Protein AF-A0A7J8MY37-F1 (afdb_monomer)

Structure (mmCIF, N/CA/C/O backbone):
data_AF-A0A7J8MY37-F1
#
_entry.id   AF-A0A7J8MY37-F1
#
loop_
_atom_site.group_PDB
_atom_site.id
_atom_site.type_symbol
_atom_site.label_atom_id
_atom_site.label_alt_id
_atom_site.label_comp_id
_atom_site.label_asym_id
_atom_site.label_entity_id
_atom_site.label_seq_id
_atom_site.pdbx_PDB_ins_code
_atom_site.Cartn_x
_atom_site.Cartn_y
_atom_site.Cartn_z
_atom_site.occupancy
_atom_site.B_iso_or_equiv
_atom_site.auth_seq_id
_atom_site.auth_comp_id
_atom_site.auth_asym_id
_atom_site.auth_atom_id
_atom_site.pdbx_PDB_model_num
ATOM 1 N N . ASP A 1 1 ? -9.677 4.776 16.400 1.00 79.75 1 ASP A N 1
ATOM 2 C CA . ASP A 1 1 ? -10.584 5.119 17.521 1.00 79.75 1 ASP A CA 1
ATOM 3 C C . ASP A 1 1 ? -11.116 6.540 17.496 1.00 79.75 1 ASP A C 1
ATOM 5 O O . ASP A 1 1 ? -12.330 6.680 17.417 1.00 79.75 1 ASP A O 1
ATOM 9 N N . ALA A 1 2 ? -10.272 7.578 17.464 1.00 81.94 2 ALA A N 1
ATOM 10 C CA . ALA A 1 2 ? -10.733 8.975 17.421 1.00 81.94 2 ALA A CA 1
ATOM 11 C C . ALA A 1 2 ? -11.760 9.261 16.306 1.00 81.94 2 ALA A C 1
ATOM 13 O O . ALA A 1 2 ? -12.774 9.901 16.552 1.00 81.94 2 ALA A O 1
ATOM 14 N N . ILE A 1 3 ? -11.558 8.723 15.097 1.00 79.38 3 ILE A N 1
ATOM 15 C CA . ILE A 1 3 ? -12.493 8.875 13.962 1.00 79.38 3 ILE A CA 1
ATOM 16 C C . ILE A 1 3 ? -13.898 8.334 14.288 1.00 79.38 3 ILE A C 1
ATOM 18 O O . ILE A 1 3 ? -14.902 8.883 13.837 1.00 79.38 3 ILE A O 1
ATOM 22 N N . VAL A 1 4 ? -13.987 7.278 15.098 1.00 82.56 4 VAL A N 1
ATOM 23 C 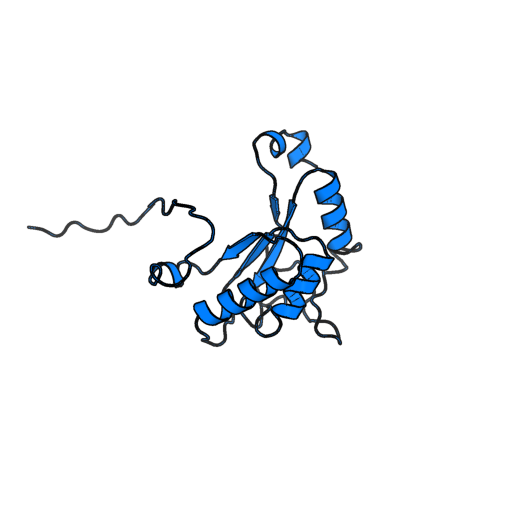CA . VAL A 1 4 ? -15.267 6.690 15.512 1.00 82.56 4 VAL A CA 1
ATOM 24 C C . VAL A 1 4 ? -15.868 7.481 16.670 1.00 82.56 4 VAL A C 1
ATOM 26 O O . VAL A 1 4 ? -17.036 7.866 16.605 1.00 82.56 4 VAL A O 1
ATOM 29 N N . SER A 1 5 ? -15.078 7.760 17.712 1.00 83.25 5 SER A N 1
ATOM 30 C CA . SER A 1 5 ? -15.567 8.413 18.933 1.00 83.25 5 SER A CA 1
ATOM 31 C C . SER A 1 5 ? -16.007 9.859 18.703 1.00 83.25 5 SER A C 1
ATOM 33 O O . SER A 1 5 ? -17.012 10.285 19.262 1.00 83.25 5 SER A O 1
ATOM 35 N N . THR A 1 6 ? -15.324 10.592 17.822 1.00 84.44 6 THR A N 1
ATOM 36 C CA . THR A 1 6 ? -15.687 11.970 17.432 1.00 84.44 6 THR A CA 1
ATOM 37 C C . THR A 1 6 ? -16.904 12.041 16.507 1.00 84.44 6 THR A C 1
ATOM 39 O O . THR A 1 6 ? -17.401 13.125 16.224 1.00 84.44 6 THR A O 1
ATOM 42 N N . GLY A 1 7 ? -17.397 10.902 16.009 1.00 82.06 7 GLY A N 1
ATOM 43 C CA . GLY A 1 7 ? -18.513 10.858 15.067 1.00 82.06 7 GLY A CA 1
ATOM 44 C C . GLY A 1 7 ? -18.139 11.162 13.613 1.00 82.06 7 GLY A C 1
ATOM 45 O O . GLY A 1 7 ? -19.013 11.074 12.755 1.00 82.06 7 GLY A O 1
ATOM 46 N N . LEU A 1 8 ? -16.866 11.423 13.293 1.00 79.00 8 LEU A N 1
ATOM 47 C CA . LEU A 1 8 ? -16.411 11.631 11.909 1.00 79.00 8 LEU A CA 1
ATOM 48 C C . LEU A 1 8 ? -16.745 10.434 11.005 1.00 79.00 8 LEU A C 1
ATOM 50 O O . LEU A 1 8 ? -17.174 10.618 9.867 1.00 79.00 8 LEU A O 1
ATOM 54 N N . ALA A 1 9 ? -16.656 9.207 11.527 1.00 79.81 9 ALA A N 1
ATOM 55 C CA . ALA A 1 9 ? -17.081 8.006 10.807 1.00 79.81 9 ALA A CA 1
ATOM 56 C C . ALA A 1 9 ? -18.546 8.091 10.330 1.00 79.81 9 ALA A C 1
ATOM 58 O O . ALA A 1 9 ? -18.862 7.691 9.208 1.00 79.81 9 ALA A O 1
ATOM 59 N N . ARG A 1 10 ? -19.437 8.672 11.151 1.00 79.69 10 ARG A N 1
ATOM 60 C CA . ARG A 1 10 ? -20.860 8.871 10.821 1.00 79.69 10 ARG A CA 1
ATOM 61 C C . ARG A 1 10 ? -21.070 9.968 9.777 1.00 79.69 10 ARG A C 1
ATOM 63 O O . ARG A 1 10 ? -22.031 9.897 9.022 1.00 79.69 10 ARG A O 1
ATOM 70 N N . LEU A 1 11 ? -20.153 10.932 9.697 1.00 83.12 11 LEU A N 1
ATOM 71 C CA . LEU A 1 11 ? -20.157 12.003 8.695 1.00 83.12 11 LEU A CA 1
ATOM 72 C C . LEU A 1 11 ? -19.566 11.575 7.339 1.00 83.12 11 LEU A C 1
ATOM 74 O O . LEU A 1 11 ? -19.544 12.370 6.406 1.00 83.12 11 LEU A O 1
ATOM 78 N N . GLY A 1 12 ? -19.105 10.324 7.205 1.00 81.12 12 GLY A N 1
ATOM 79 C CA . GLY A 1 12 ? -18.623 9.766 5.937 1.00 81.12 12 GLY A CA 1
ATOM 80 C C . GLY A 1 12 ? -17.108 9.579 5.839 1.00 81.12 12 GLY A C 1
ATOM 81 O O . GLY A 1 12 ? -16.632 9.082 4.816 1.00 81.12 12 GLY A O 1
ATOM 82 N N . TYR A 1 13 ? -16.345 9.886 6.894 1.00 81.62 13 TYR A N 1
ATOM 83 C CA . TYR A 1 13 ? -14.909 9.595 6.953 1.00 81.62 13 TYR A CA 1
ATOM 84 C C . TYR A 1 13 ? -14.681 8.097 7.169 1.00 81.62 13 TYR A C 1
ATOM 86 O O . TYR A 1 13 ? -14.673 7.607 8.296 1.00 81.62 13 TYR A O 1
ATOM 94 N N . LYS A 1 14 ? -14.526 7.361 6.066 1.00 85.19 14 LYS A N 1
ATOM 95 C CA . LYS A 1 14 ? -14.429 5.892 6.073 1.00 85.19 14 LYS A CA 1
ATOM 96 C C . LYS A 1 14 ? -13.015 5.357 5.878 1.00 85.19 14 LYS A C 1
ATOM 98 O O . LYS A 1 14 ? -12.785 4.210 6.225 1.00 85.19 14 LYS A O 1
ATOM 103 N N . TYR A 1 15 ? -12.092 6.142 5.327 1.00 81.75 15 TYR A N 1
ATOM 104 C CA . TYR A 1 15 ? -10.740 5.682 4.998 1.00 81.75 15 TYR A CA 1
ATOM 105 C C . TYR A 1 15 ? -9.721 6.182 6.021 1.00 81.75 15 TYR A C 1
ATOM 107 O O . TYR A 1 15 ? -9.651 7.375 6.309 1.00 81.75 15 TYR A O 1
ATOM 115 N N . VAL A 1 16 ? -8.921 5.260 6.543 1.00 85.44 16 VAL A N 1
ATOM 116 C CA . VAL A 1 16 ? -7.737 5.515 7.359 1.00 85.44 16 VAL A CA 1
ATOM 117 C C . VAL A 1 16 ? -6.543 5.142 6.502 1.00 85.44 16 VAL A C 1
ATOM 119 O O . VAL A 1 16 ? -6.270 3.964 6.297 1.00 85.44 16 VAL A O 1
ATOM 122 N N . ASN A 1 17 ? -5.857 6.139 5.957 1.00 81.44 17 ASN A N 1
ATOM 123 C CA . ASN A 1 17 ? -4.753 5.904 5.036 1.00 81.44 17 ASN A CA 1
ATOM 124 C C . ASN A 1 17 ? -3.423 5.991 5.786 1.00 81.44 17 ASN A C 1
ATOM 126 O O . ASN A 1 17 ? -3.118 7.024 6.380 1.00 81.44 17 ASN A O 1
ATOM 130 N N . LEU A 1 18 ?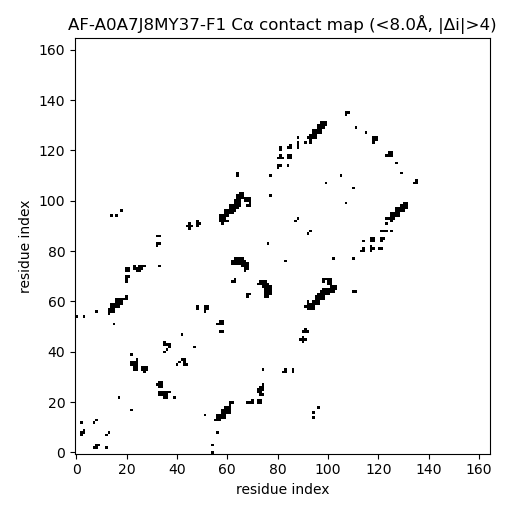 -2.608 4.940 5.696 1.00 75.69 18 LEU A N 1
ATOM 131 C CA . LEU A 1 18 ? -1.170 4.990 5.963 1.00 75.69 18 LEU A CA 1
ATOM 132 C C . LEU A 1 18 ? -0.517 5.713 4.777 1.00 75.69 18 LEU A C 1
ATOM 134 O O . LEU A 1 18 ? 0.036 5.093 3.871 1.00 75.69 18 LEU A O 1
ATOM 138 N N . ALA A 1 19 ? -0.751 7.023 4.704 1.00 57.75 19 ALA A N 1
ATOM 139 C CA . ALA A 1 19 ? -0.594 7.809 3.480 1.00 57.75 19 ALA A CA 1
ATOM 140 C C . ALA A 1 19 ? 0.802 8.417 3.289 1.00 57.75 19 ALA A C 1
ATOM 142 O O . ALA A 1 19 ? 1.021 9.103 2.282 1.00 57.75 19 ALA A O 1
ATOM 143 N N . ASP A 1 20 ? 1.712 8.151 4.222 1.00 61.75 20 ASP A N 1
ATOM 144 C CA . ASP A 1 20 ? 3.065 8.669 4.196 1.00 61.75 20 ASP A CA 1
ATOM 145 C C . ASP A 1 20 ? 4.084 7.550 4.027 1.00 61.75 20 ASP A C 1
ATOM 147 O O . ASP A 1 20 ? 3.950 6.426 4.524 1.00 61.75 20 ASP A O 1
ATOM 151 N N . ASP A 1 21 ? 5.099 7.901 3.254 1.00 61.31 21 ASP A N 1
ATOM 152 C CA . ASP A 1 21 ? 6.314 7.141 3.059 1.00 61.31 21 ASP A CA 1
ATOM 153 C C . ASP A 1 21 ? 6.891 6.696 4.418 1.00 61.31 21 ASP A C 1
ATOM 155 O O . ASP A 1 21 ? 6.679 7.369 5.427 1.00 61.31 21 ASP A O 1
ATOM 159 N N . CYS A 1 22 ? 7.661 5.603 4.455 1.00 76.12 22 CYS A N 1
ATOM 160 C CA . CYS A 1 22 ? 8.283 5.016 5.662 1.00 76.12 22 CYS A CA 1
ATOM 161 C C . CYS A 1 22 ? 7.474 3.975 6.466 1.00 76.12 22 CYS A C 1
ATOM 163 O O . CYS A 1 22 ? 7.928 3.622 7.560 1.00 76.12 22 CYS A O 1
ATOM 165 N N . TRP A 1 23 ? 6.359 3.433 5.963 1.00 81.94 23 TRP A N 1
ATOM 166 C CA . TRP A 1 23 ? 5.663 2.313 6.630 1.00 81.94 23 TRP A CA 1
ATOM 167 C C . TRP A 1 23 ? 6.354 0.951 6.418 1.00 81.94 23 TRP A C 1
ATOM 169 O O . TRP A 1 23 ? 6.244 0.061 7.268 1.00 81.94 23 TRP A O 1
ATOM 179 N N . ALA A 1 24 ? 7.075 0.792 5.304 1.00 83.62 24 ALA A N 1
ATOM 180 C CA . ALA A 1 24 ? 7.769 -0.436 4.925 1.00 83.62 24 ALA A CA 1
ATOM 181 C C . ALA A 1 24 ? 9.260 -0.420 5.306 1.00 83.62 24 ALA A C 1
ATOM 183 O O . ALA A 1 24 ? 9.866 0.642 5.464 1.00 83.62 24 ALA A O 1
ATOM 184 N N . GLU A 1 25 ? 9.843 -1.607 5.466 1.00 87.94 25 GLU A N 1
ATOM 185 C CA . GLU A 1 25 ? 11.283 -1.813 5.610 1.00 87.94 25 GLU A CA 1
ATOM 186 C C . GLU A 1 25 ? 12.041 -1.274 4.391 1.00 87.94 25 GLU A C 1
ATOM 188 O O . GLU A 1 25 ? 11.491 -1.136 3.295 1.00 87.94 25 GLU A O 1
ATOM 193 N N . GLY A 1 26 ? 13.326 -0.973 4.588 1.00 86.31 26 GLY A N 1
ATOM 194 C CA . GLY A 1 26 ? 14.155 -0.352 3.552 1.00 86.31 26 GLY A CA 1
ATOM 195 C C . GLY A 1 26 ? 14.397 -1.218 2.322 1.00 86.31 26 GLY A C 1
ATOM 196 O O . GLY A 1 26 ? 14.692 -0.678 1.259 1.00 86.31 26 GLY A O 1
ATOM 197 N N . GLU A 1 27 ? 14.238 -2.531 2.468 1.00 88.06 27 GLU A N 1
ATOM 198 C CA . GLU A 1 27 ? 14.487 -3.528 1.436 1.00 88.06 27 GLU A CA 1
ATOM 199 C C . GLU A 1 27 ? 13.379 -4.589 1.440 1.00 88.06 27 GLU A C 1
ATOM 201 O O . GLU A 1 27 ? 12.723 -4.840 2.459 1.00 88.06 27 GLU A O 1
ATOM 206 N N . ARG A 1 28 ? 13.171 -5.211 0.275 1.00 89.81 28 ARG A N 1
ATOM 207 C CA . ARG A 1 28 ? 12.269 -6.360 0.122 1.00 89.81 28 ARG A CA 1
ATOM 208 C C . ARG A 1 28 ? 12.862 -7.593 0.806 1.00 89.81 28 ARG A C 1
ATOM 210 O O . ARG A 1 28 ? 14.060 -7.656 1.073 1.00 89.81 28 ARG A O 1
ATOM 217 N N . ASP A 1 29 ? 12.024 -8.580 1.101 1.00 88.25 29 ASP A N 1
ATOM 218 C CA . ASP A 1 29 ? 12.517 -9.876 1.571 1.00 88.25 29 ASP A CA 1
ATOM 219 C C . ASP A 1 29 ? 13.161 -10.705 0.444 1.00 88.25 29 ASP A C 1
ATOM 221 O O . ASP A 1 29 ? 13.137 -10.328 -0.728 1.00 88.25 29 ASP A O 1
ATOM 225 N N . ASN A 1 30 ? 13.715 -11.869 0.796 1.00 88.00 30 ASN A N 1
ATOM 226 C CA . ASN A 1 30 ? 14.352 -12.778 -0.164 1.00 88.00 30 ASN A CA 1
ATOM 227 C C . ASN A 1 30 ? 13.391 -13.312 -1.243 1.00 88.00 30 ASN A C 1
ATOM 229 O O . ASN A 1 30 ? 13.847 -13.802 -2.272 1.00 88.00 30 ASN A O 1
ATOM 233 N N . ALA A 1 31 ? 12.079 -13.240 -1.013 1.00 87.94 31 ALA A N 1
ATOM 234 C CA . ALA A 1 31 ? 11.045 -13.611 -1.972 1.00 87.94 31 ALA A CA 1
ATOM 235 C C . ALA A 1 31 ? 10.537 -12.401 -2.787 1.00 87.94 31 ALA A C 1
ATOM 237 O O . ALA A 1 31 ? 9.656 -12.548 -3.631 1.00 87.94 31 ALA A O 1
ATOM 238 N N . GLY A 1 32 ? 11.092 -11.205 -2.569 1.00 86.62 32 GLY A N 1
ATOM 239 C CA . GLY A 1 32 ? 10.700 -9.976 -3.252 1.00 86.62 32 GLY A CA 1
ATOM 240 C C . GLY A 1 32 ? 9.438 -9.314 -2.688 1.00 86.62 32 GLY A C 1
ATOM 241 O O . GLY A 1 32 ? 8.860 -8.454 -3.358 1.00 86.62 32 GLY A O 1
ATOM 242 N N . ASN A 1 33 ? 8.987 -9.675 -1.484 1.00 88.81 33 ASN A N 1
ATOM 243 C CA . ASN A 1 33 ? 7.832 -9.052 -0.838 1.00 88.81 33 ASN A CA 1
ATOM 244 C C . ASN A 1 33 ? 8.190 -7.730 -0.162 1.00 88.81 33 ASN A C 1
ATOM 246 O O . ASN A 1 33 ? 9.259 -7.574 0.436 1.00 88.81 33 ASN A O 1
ATOM 250 N N . LEU A 1 34 ? 7.226 -6.808 -0.172 1.00 89.69 34 LEU A N 1
ATOM 251 C CA . LEU A 1 34 ? 7.224 -5.666 0.733 1.00 89.69 34 LEU A CA 1
ATOM 252 C C . LEU A 1 34 ? 7.047 -6.146 2.174 1.00 89.69 34 LEU A C 1
ATOM 254 O O . LEU A 1 34 ? 6.173 -6.962 2.471 1.00 89.69 34 LEU A O 1
ATOM 258 N N . ARG A 1 35 ? 7.841 -5.590 3.087 1.00 88.50 35 ARG A N 1
ATOM 259 C CA . ARG A 1 35 ? 7.732 -5.862 4.520 1.00 88.50 35 ARG A CA 1
ATOM 260 C C . ARG A 1 35 ? 7.346 -4.599 5.255 1.00 88.50 35 ARG A C 1
ATOM 262 O O . ARG A 1 35 ? 7.956 -3.562 5.046 1.00 88.50 35 ARG A O 1
ATOM 269 N N . ALA A 1 36 ? 6.361 -4.690 6.135 1.00 88.81 36 ALA A N 1
ATOM 270 C CA . ALA A 1 36 ? 6.068 -3.614 7.071 1.00 88.81 36 ALA A CA 1
ATOM 271 C C . ALA A 1 36 ? 7.193 -3.496 8.102 1.00 88.81 36 ALA A C 1
ATOM 273 O O . ALA A 1 36 ? 7.750 -4.519 8.510 1.00 88.81 36 ALA A O 1
ATOM 274 N N . LYS A 1 37 ? 7.498 -2.275 8.552 1.00 87.94 37 LYS A N 1
ATOM 275 C CA . LYS A 1 37 ? 8.489 -2.072 9.613 1.00 87.94 37 LYS A CA 1
ATOM 276 C C . LYS A 1 37 ? 8.067 -2.783 10.884 1.00 87.94 37 LYS A C 1
ATOM 278 O O . LYS A 1 37 ? 7.066 -2.396 11.482 1.00 87.94 37 LYS A O 1
ATOM 283 N N . ALA A 1 38 ? 8.848 -3.757 11.340 1.00 86.56 38 ALA A N 1
ATOM 284 C CA . ALA A 1 38 ? 8.498 -4.525 12.539 1.00 86.56 38 ALA A CA 1
ATOM 285 C C . ALA A 1 38 ? 8.485 -3.656 13.812 1.00 86.56 38 ALA A C 1
ATOM 287 O O . ALA A 1 38 ? 7.724 -3.919 14.738 1.00 86.56 38 ALA A O 1
ATOM 288 N N . SER A 1 39 ? 9.288 -2.587 13.844 1.00 86.38 39 SER A N 1
ATOM 289 C CA . SER A 1 39 ? 9.333 -1.632 14.959 1.00 86.38 39 SER A CA 1
ATOM 290 C C . SER A 1 39 ? 8.085 -0.751 15.065 1.00 86.38 39 SER A C 1
ATOM 292 O O . SER A 1 39 ? 7.734 -0.320 16.159 1.00 86.38 39 SER A O 1
ATOM 294 N N . THR A 1 40 ? 7.410 -0.477 13.945 1.00 84.50 40 THR A N 1
ATOM 295 C CA . THR A 1 40 ? 6.196 0.357 13.895 1.00 84.50 40 THR A CA 1
ATOM 296 C C . THR A 1 40 ? 4.930 -0.495 13.862 1.00 84.50 40 THR A C 1
ATOM 298 O O . THR A 1 40 ? 3.937 -0.165 14.503 1.00 84.50 40 THR A O 1
ATOM 301 N N . PHE A 1 41 ? 4.977 -1.612 13.139 1.00 87.62 41 PHE A N 1
ATOM 302 C CA . PHE A 1 41 ? 3.881 -2.554 12.946 1.00 87.62 41 PHE A CA 1
ATOM 303 C C . PHE A 1 41 ? 4.312 -3.949 13.424 1.00 87.62 41 PHE A C 1
ATOM 305 O O . PHE A 1 41 ? 4.481 -4.852 12.601 1.00 87.62 41 PHE A O 1
ATOM 312 N N . PRO A 1 42 ? 4.476 -4.164 14.743 1.00 87.75 42 PRO A N 1
ATOM 313 C CA . PRO A 1 42 ? 4.931 -5.449 15.284 1.00 87.75 42 PRO A CA 1
ATOM 314 C C . PRO A 1 42 ? 3.965 -6.598 14.969 1.00 87.75 42 PRO A C 1
ATOM 316 O O . PRO A 1 42 ? 4.383 -7.740 14.817 1.00 87.75 42 PRO A O 1
ATOM 319 N N . SER A 1 43 ? 2.674 -6.291 14.816 1.00 90.31 43 SER A N 1
ATOM 320 C CA . SER A 1 43 ? 1.632 -7.248 14.418 1.00 90.31 43 SER A CA 1
ATOM 321 C C . SER A 1 43 ? 1.369 -7.275 12.903 1.00 90.31 43 SER A C 1
ATOM 323 O O . SER A 1 43 ? 0.482 -7.991 12.444 1.00 90.31 43 SER A O 1
ATOM 325 N N . GLY A 1 44 ? 2.123 -6.499 12.116 1.00 89.19 44 GLY A N 1
ATOM 326 C CA . GLY A 1 44 ? 1.964 -6.378 10.668 1.00 89.19 44 GLY A CA 1
ATOM 327 C C . GLY A 1 44 ? 0.748 -5.557 10.217 1.00 89.19 44 GLY A C 1
ATOM 328 O O . GLY A 1 44 ? -0.098 -5.138 11.009 1.00 89.19 44 GLY A O 1
ATOM 329 N N . ILE A 1 45 ? 0.660 -5.329 8.902 1.00 90.88 45 ILE A N 1
ATOM 330 C CA . ILE A 1 45 ? -0.415 -4.526 8.290 1.00 90.88 45 ILE A CA 1
ATOM 331 C C . ILE A 1 45 ? -1.747 -5.264 8.307 1.00 90.88 45 ILE A C 1
ATOM 333 O O . ILE A 1 45 ? -2.776 -4.634 8.520 1.00 90.88 45 ILE A O 1
ATOM 337 N N . LYS A 1 46 ? -1.740 -6.592 8.154 1.00 93.00 46 LYS A N 1
ATOM 338 C CA . LYS A 1 46 ? -2.974 -7.379 8.183 1.00 93.00 46 LYS A CA 1
ATOM 339 C C . LYS A 1 46 ? -3.728 -7.214 9.506 1.00 93.00 46 LYS A C 1
ATOM 341 O O . LYS A 1 46 ? -4.918 -6.925 9.492 1.00 93.00 46 LYS A O 1
ATOM 346 N N . ALA A 1 47 ? -3.041 -7.334 10.644 1.00 92.62 47 ALA A N 1
ATOM 347 C CA . ALA A 1 47 ? -3.675 -7.158 11.951 1.00 92.62 47 ALA A CA 1
ATOM 348 C C . ALA A 1 47 ? -4.246 -5.740 12.124 1.00 92.62 47 ALA A C 1
ATOM 350 O O . ALA A 1 47 ? -5.323 -5.559 12.692 1.00 92.62 47 ALA A O 1
ATOM 351 N N . LEU A 1 48 ? -3.549 -4.732 11.589 1.00 90.88 48 LEU A N 1
ATOM 352 C CA . LEU A 1 48 ? -4.040 -3.359 11.570 1.00 90.8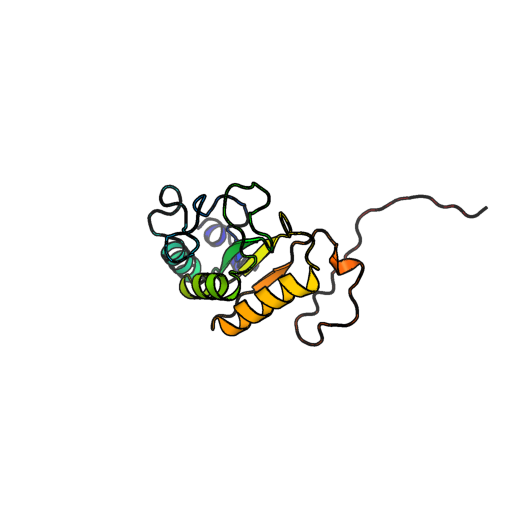8 48 LEU A CA 1
ATOM 353 C C . LEU A 1 48 ? -5.278 -3.206 10.673 1.00 90.88 48 LEU A C 1
ATOM 355 O O . LEU A 1 48 ? -6.228 -2.539 11.074 1.00 90.88 48 LEU A O 1
ATOM 359 N N . ALA A 1 49 ? -5.292 -3.825 9.493 1.00 92.50 49 ALA A N 1
ATOM 360 C CA . ALA A 1 49 ? -6.441 -3.816 8.594 1.00 92.50 49 ALA A CA 1
ATOM 361 C C . ALA A 1 49 ? -7.659 -4.471 9.246 1.00 92.50 49 ALA A C 1
ATOM 363 O O . ALA A 1 49 ? -8.716 -3.848 9.304 1.00 92.50 49 ALA A O 1
ATOM 364 N N . ASP A 1 50 ? -7.483 -5.660 9.828 1.00 93.75 50 ASP A N 1
ATOM 365 C CA . ASP A 1 50 ? -8.535 -6.378 10.549 1.00 93.75 50 ASP A CA 1
ATOM 366 C C . ASP A 1 50 ? -9.100 -5.505 11.691 1.00 93.75 50 ASP A C 1
ATOM 368 O O . ASP A 1 50 ? -10.319 -5.396 11.863 1.00 93.75 50 ASP A O 1
ATOM 372 N N . TYR A 1 51 ? -8.233 -4.802 12.435 1.00 92.00 51 TYR A N 1
ATOM 373 C CA . TYR A 1 51 ? -8.661 -3.859 13.473 1.00 92.00 51 TYR A CA 1
ATOM 374 C C . TYR A 1 51 ? -9.453 -2.678 12.898 1.00 92.00 51 TYR A C 1
ATOM 376 O O . TYR A 1 51 ? -10.522 -2.345 13.409 1.00 92.00 51 TYR A O 1
ATOM 384 N N . VAL A 1 52 ? -8.973 -2.050 11.825 1.00 91.38 52 VAL A N 1
ATOM 385 C CA . VAL A 1 52 ? -9.651 -0.923 11.163 1.00 91.38 52 VAL A CA 1
ATOM 386 C C . VAL A 1 52 ? -11.016 -1.352 10.612 1.00 91.38 52 VAL A C 1
ATOM 388 O O . VAL A 1 52 ? -12.010 -0.648 10.819 1.00 91.38 52 VAL A O 1
ATOM 391 N N . HIS A 1 53 ? -11.103 -2.537 10.007 1.00 92.69 53 HIS A N 1
ATOM 392 C CA . HIS A 1 53 ? -12.355 -3.120 9.521 1.00 92.69 53 HIS A CA 1
ATOM 393 C C . HIS A 1 53 ? -13.328 -3.429 10.656 1.00 92.69 53 HIS A C 1
ATOM 395 O O . HIS A 1 53 ? -14.518 -3.155 10.511 1.00 92.69 53 HIS A O 1
ATOM 401 N N . SER A 1 54 ? -12.846 -3.901 11.814 1.00 93.44 54 SER A N 1
ATOM 402 C CA . SER A 1 54 ? -13.694 -4.125 13.000 1.00 93.44 54 SER A CA 1
ATOM 403 C C . SER A 1 54 ? -14.405 -2.851 13.485 1.00 93.44 54 SER A C 1
ATOM 405 O O . SER A 1 54 ? -15.439 -2.918 14.146 1.00 93.44 54 SER A O 1
ATOM 407 N N . LYS A 1 55 ? -13.873 -1.674 13.130 1.00 88.75 55 LYS A N 1
ATOM 408 C CA . LYS A 1 55 ? -14.453 -0.359 13.438 1.00 88.75 55 LYS A CA 1
ATOM 409 C C . LYS A 1 55 ? -15.362 0.182 12.326 1.00 88.75 55 LYS A C 1
ATOM 411 O O . LYS A 1 55 ? -15.832 1.313 12.433 1.00 88.75 55 LYS A O 1
ATOM 416 N N . GLY A 1 56 ? -15.592 -0.586 11.258 1.00 89.00 56 GLY A N 1
ATOM 417 C CA . GLY A 1 56 ? -16.352 -0.164 10.076 1.00 89.00 56 GLY A CA 1
ATOM 418 C C . GLY A 1 56 ? -15.606 0.829 9.177 1.00 89.00 56 GLY A C 1
ATOM 419 O O . GLY A 1 56 ? -16.225 1.498 8.348 1.00 89.00 56 GLY A O 1
ATOM 420 N N . LEU A 1 57 ? -14.289 0.950 9.356 1.00 89.75 57 LEU A N 1
ATOM 421 C CA . LEU A 1 57 ? -13.414 1.802 8.558 1.00 89.75 57 LEU A CA 1
ATOM 422 C C . LEU A 1 57 ? -12.671 0.957 7.515 1.00 89.75 57 LEU A C 1
ATOM 424 O O . LEU A 1 57 ? -12.713 -0.268 7.543 1.00 89.75 57 LEU A O 1
ATOM 428 N N . LYS A 1 58 ? -11.998 1.622 6.583 1.00 89.38 58 LYS A N 1
ATOM 429 C CA . LYS A 1 58 ? -11.229 1.049 5.477 1.00 89.38 58 LYS A CA 1
ATOM 430 C C . LYS A 1 58 ? -9.771 1.467 5.586 1.00 89.38 58 LYS A C 1
ATOM 432 O O . LYS A 1 58 ? -9.508 2.613 5.945 1.00 89.38 58 LYS A O 1
ATOM 437 N N . LEU A 1 59 ? -8.840 0.576 5.264 1.00 91.25 59 LEU A N 1
ATOM 438 C CA . LEU A 1 59 ? -7.405 0.851 5.366 1.00 91.25 59 LEU A CA 1
ATOM 439 C C . LEU A 1 59 ? -6.824 1.260 4.010 1.00 91.25 59 LEU A C 1
ATOM 441 O O . LEU A 1 59 ? -7.031 0.573 3.013 1.00 91.25 59 LEU A O 1
ATOM 445 N N . GLY A 1 60 ? -6.050 2.340 3.976 1.00 88.44 60 GLY A N 1
ATOM 446 C CA . GLY A 1 60 ? -5.241 2.710 2.818 1.00 88.44 60 GLY A CA 1
ATOM 447 C C . GLY A 1 60 ? -3.748 2.528 3.039 1.00 88.44 60 GLY A C 1
ATOM 448 O O . GLY A 1 60 ? -3.271 2.662 4.164 1.00 88.44 60 GLY A O 1
ATOM 449 N N . ILE A 1 61 ? -3.016 2.270 1.958 1.00 89.31 61 ILE A N 1
ATOM 450 C CA . ILE A 1 61 ? -1.558 2.135 1.938 1.00 89.31 61 ILE A CA 1
ATOM 451 C C . ILE A 1 61 ? -0.939 3.006 0.839 1.00 89.31 61 ILE A C 1
ATOM 453 O O . ILE A 1 61 ? -1.620 3.421 -0.104 1.00 89.31 61 ILE A O 1
ATOM 457 N N . TYR A 1 62 ? 0.354 3.285 0.973 1.00 87.81 62 TYR A N 1
ATOM 458 C CA . TYR A 1 62 ? 1.151 4.051 0.021 1.00 87.81 62 TYR A CA 1
ATOM 459 C C . TYR A 1 62 ? 2.152 3.152 -0.711 1.00 87.81 62 TYR A C 1
ATOM 461 O O . TYR A 1 62 ? 2.859 2.369 -0.077 1.00 87.81 62 TYR A O 1
ATOM 469 N N . ALA A 1 63 ? 2.247 3.302 -2.028 1.00 86.88 63 ALA A N 1
ATOM 470 C CA . ALA A 1 63 ? 3.339 2.762 -2.828 1.00 86.88 63 ALA A CA 1
ATOM 471 C C . ALA A 1 63 ? 3.701 3.741 -3.952 1.00 86.88 63 ALA A C 1
ATOM 473 O O . ALA A 1 63 ? 3.019 4.742 -4.171 1.00 86.88 63 ALA A O 1
ATOM 474 N N . ASP A 1 64 ? 4.771 3.442 -4.677 1.00 86.88 64 ASP A N 1
ATOM 475 C CA . ASP A 1 64 ? 5.278 4.297 -5.749 1.00 86.88 64 ASP A CA 1
ATOM 476 C C . ASP A 1 64 ? 5.369 3.513 -7.062 1.00 86.88 64 ASP A C 1
ATOM 478 O O . ASP A 1 64 ? 5.727 2.330 -7.076 1.00 86.88 64 ASP A O 1
ATOM 482 N N . ALA A 1 65 ? 5.045 4.180 -8.166 1.00 85.12 65 ALA A N 1
ATOM 483 C CA . ALA A 1 65 ? 5.231 3.715 -9.532 1.00 85.12 65 ALA A CA 1
ATOM 484 C C . ALA A 1 65 ? 6.689 3.853 -10.020 1.00 85.12 65 ALA A C 1
ATOM 486 O O . ALA A 1 65 ? 6.928 4.027 -11.218 1.00 85.12 65 ALA A O 1
ATOM 487 N N . GLY A 1 66 ? 7.653 3.777 -9.108 1.00 85.31 66 GLY A N 1
ATOM 488 C CA . GLY A 1 66 ? 9.087 3.732 -9.356 1.00 85.31 66 GLY A CA 1
ATOM 489 C C . GLY A 1 66 ? 9.780 2.588 -8.626 1.00 85.31 66 GLY A C 1
ATOM 490 O O . GLY A 1 66 ? 9.149 1.755 -7.972 1.00 85.31 66 GLY A O 1
ATOM 491 N N . LYS A 1 67 ? 11.110 2.535 -8.745 1.00 86.12 67 LYS A N 1
ATOM 492 C CA . LYS A 1 67 ? 11.936 1.537 -8.037 1.00 86.12 67 LYS A CA 1
ATOM 493 C C . LYS A 1 67 ? 12.026 1.796 -6.536 1.00 86.12 67 LYS A C 1
ATOM 495 O O . LYS A 1 67 ? 12.197 0.861 -5.757 1.00 86.12 67 LYS A O 1
ATOM 500 N N . ARG A 1 68 ? 11.928 3.057 -6.123 1.00 86.19 68 ARG A N 1
ATOM 501 C CA . ARG A 1 68 ? 11.946 3.508 -4.726 1.00 86.19 68 ARG A CA 1
ATOM 502 C C . ARG A 1 68 ? 10.890 4.590 -4.551 1.00 86.19 68 ARG A C 1
ATOM 504 O O . ARG A 1 68 ? 10.483 5.207 -5.532 1.00 86.19 68 ARG A O 1
ATOM 511 N N . THR A 1 69 ? 10.431 4.784 -3.325 1.00 84.75 69 THR A N 1
ATOM 512 C CA . THR A 1 69 ? 9.494 5.863 -2.996 1.00 84.75 69 THR A CA 1
ATOM 513 C C . THR A 1 69 ? 10.179 7.224 -2.975 1.00 84.75 69 THR A C 1
ATOM 515 O O . THR A 1 69 ? 11.408 7.298 -2.960 1.00 84.75 69 THR A O 1
ATOM 518 N N . CYS A 1 70 ? 9.412 8.314 -2.940 1.00 80.19 70 CYS A N 1
ATOM 519 C CA . CYS A 1 70 ? 9.946 9.679 -2.964 1.00 80.19 70 CYS A CA 1
ATOM 520 C C . CYS A 1 70 ? 10.965 9.997 -1.851 1.00 80.19 70 CYS A C 1
ATOM 522 O O . CYS A 1 70 ? 11.926 10.724 -2.096 1.00 80.19 70 CYS A O 1
ATOM 524 N N . SER A 1 71 ? 10.816 9.440 -0.646 1.00 79.44 71 SER A N 1
ATOM 525 C CA . SER A 1 71 ? 11.796 9.583 0.448 1.00 79.44 71 SER A CA 1
ATOM 526 C C . SER A 1 71 ? 13.043 8.716 0.271 1.00 79.44 71 SER A C 1
ATOM 528 O O . SER A 1 71 ? 13.992 8.822 1.054 1.00 79.44 71 SER A O 1
ATOM 530 N N . ASN A 1 72 ? 13.033 7.817 -0.715 1.00 82.00 72 ASN A N 1
ATOM 531 C CA . ASN A 1 72 ? 14.056 6.812 -0.964 1.00 82.00 72 ASN A CA 1
ATOM 532 C C . ASN A 1 72 ? 14.237 5.802 0.194 1.00 82.00 72 ASN A C 1
ATOM 534 O O . ASN A 1 72 ? 15.214 5.046 0.224 1.00 82.00 72 ASN A O 1
ATOM 538 N N . LYS A 1 73 ? 13.317 5.772 1.170 1.00 81.75 73 LYS A N 1
ATOM 539 C CA . LYS A 1 73 ? 13.420 4.943 2.382 1.00 81.75 73 LYS A CA 1
ATOM 540 C C . LYS A 1 73 ? 12.795 3.564 2.260 1.00 81.75 73 LYS A C 1
ATOM 542 O O . LYS A 1 73 ? 13.071 2.749 3.129 1.00 81.75 73 LYS A O 1
ATOM 547 N N . MET A 1 74 ? 11.995 3.306 1.233 1.00 85.00 74 MET A N 1
ATOM 548 C CA . MET A 1 74 ? 11.391 1.999 0.987 1.00 85.00 74 MET A CA 1
ATOM 549 C C . MET A 1 74 ? 11.359 1.686 -0.518 1.00 85.00 74 MET A C 1
ATOM 551 O O . MET A 1 74 ? 11.406 2.603 -1.350 1.00 85.00 74 MET A O 1
ATOM 555 N N . PRO A 1 75 ? 11.318 0.396 -0.884 1.00 88.19 75 PRO A N 1
ATOM 556 C CA . PRO A 1 75 ? 11.176 -0.023 -2.270 1.00 88.19 75 PRO A CA 1
ATOM 557 C C . PRO A 1 75 ? 9.824 0.427 -2.838 1.00 88.19 75 PRO A C 1
ATOM 559 O O . PRO A 1 75 ? 8.794 0.368 -2.166 1.00 88.19 75 PRO A O 1
ATOM 562 N N . GLY A 1 76 ? 9.838 0.869 -4.093 1.00 88.75 76 GLY A N 1
ATOM 563 C CA . GLY A 1 76 ? 8.631 1.116 -4.876 1.00 88.75 76 GLY A CA 1
ATOM 564 C C . GLY A 1 76 ? 8.154 -0.166 -5.562 1.00 88.75 76 GLY A C 1
ATOM 565 O O . GLY A 1 76 ? 8.763 -1.228 -5.409 1.00 88.75 76 GLY A O 1
ATOM 566 N N . SER A 1 77 ? 7.056 -0.080 -6.309 1.00 90.56 77 SER A N 1
ATOM 567 C CA . SER A 1 77 ? 6.363 -1.243 -6.883 1.00 90.56 77 SER A CA 1
ATOM 568 C C . SER A 1 77 ? 6.599 -1.442 -8.381 1.00 90.56 77 SER A C 1
ATOM 570 O O . SER A 1 77 ? 5.983 -2.328 -8.972 1.00 90.56 77 SER A O 1
ATOM 572 N N . LEU A 1 78 ? 7.466 -0.644 -9.013 1.00 88.75 78 LEU A N 1
ATOM 573 C CA . LEU A 1 78 ? 7.761 -0.784 -10.441 1.00 88.75 78 LEU A CA 1
ATOM 574 C C . LEU A 1 78 ? 8.379 -2.160 -10.747 1.00 88.75 78 LEU A C 1
ATOM 576 O O . LEU A 1 78 ? 9.420 -2.513 -10.194 1.00 88.75 78 LEU A O 1
ATOM 580 N N . GLY A 1 79 ? 7.738 -2.930 -11.630 1.00 88.19 79 GLY A N 1
ATOM 581 C CA . GLY A 1 79 ? 8.132 -4.302 -11.977 1.00 88.19 79 GLY A CA 1
ATOM 582 C C . GLY A 1 79 ? 7.677 -5.381 -10.983 1.00 88.19 79 GLY A C 1
ATOM 583 O O . GLY A 1 79 ? 7.869 -6.567 -11.243 1.00 88.19 79 GLY A O 1
ATOM 584 N N . HIS A 1 80 ? 7.050 -4.991 -9.869 1.00 91.56 80 HIS A N 1
ATOM 585 C CA . HIS A 1 80 ? 6.508 -5.888 -8.843 1.00 91.56 80 HIS A CA 1
ATOM 586 C C . HIS A 1 80 ? 5.000 -5.682 -8.635 1.00 91.56 80 HIS A C 1
ATOM 588 O O . HIS A 1 80 ? 4.446 -6.108 -7.626 1.00 91.56 80 HIS A O 1
ATOM 594 N N . GLU A 1 81 ? 4.302 -5.062 -9.590 1.00 91.06 81 GLU A N 1
ATOM 595 C CA . GLU A 1 81 ? 2.933 -4.574 -9.414 1.00 91.06 81 GLU A CA 1
ATOM 596 C C . GLU A 1 81 ? 1.951 -5.698 -9.069 1.00 91.06 81 GLU A C 1
ATOM 598 O O . GLU A 1 81 ? 1.155 -5.563 -8.146 1.00 91.06 81 GLU A O 1
ATOM 603 N N . TYR A 1 82 ? 2.020 -6.828 -9.782 1.00 92.19 82 TYR A N 1
ATOM 604 C CA . TYR A 1 82 ? 1.157 -7.991 -9.529 1.00 92.19 82 TYR A CA 1
ATOM 605 C C . TYR A 1 82 ? 1.420 -8.647 -8.180 1.00 92.19 82 TYR A C 1
ATOM 607 O O . TYR A 1 82 ? 0.489 -9.145 -7.546 1.00 92.19 82 TYR A O 1
ATOM 615 N N . HIS A 1 83 ? 2.682 -8.664 -7.766 1.00 92.94 83 HIS A N 1
ATOM 616 C CA . HIS A 1 83 ? 3.083 -9.244 -6.498 1.00 92.94 83 HIS A CA 1
ATOM 617 C C . HIS A 1 83 ? 2.597 -8.366 -5.345 1.00 92.94 83 HIS A C 1
ATOM 619 O O . HIS A 1 83 ? 1.849 -8.826 -4.489 1.00 92.94 83 HIS A O 1
ATOM 625 N N . ASP A 1 84 ? 2.906 -7.072 -5.408 1.00 93.25 84 ASP A N 1
ATOM 626 C CA . ASP A 1 84 ? 2.532 -6.101 -4.385 1.00 93.25 84 ASP A CA 1
ATOM 627 C C . ASP A 1 84 ? 1.011 -5.947 -4.278 1.00 93.25 84 ASP A C 1
ATOM 629 O O . ASP A 1 84 ? 0.473 -5.924 -3.175 1.00 93.25 84 ASP A O 1
ATOM 633 N N . ALA A 1 85 ? 0.289 -5.921 -5.404 1.00 92.25 85 ALA A N 1
ATOM 634 C CA . ALA A 1 85 ? -1.172 -5.862 -5.397 1.00 92.25 85 ALA A CA 1
ATOM 635 C C . ALA A 1 85 ? -1.802 -7.064 -4.682 1.00 92.25 85 A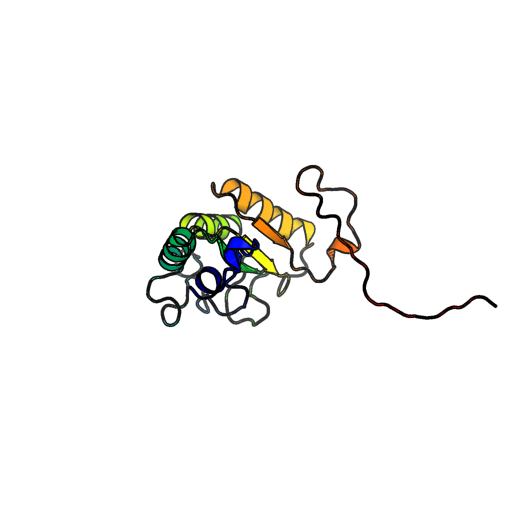LA A C 1
ATOM 637 O O . ALA A 1 85 ? -2.776 -6.895 -3.945 1.00 92.25 85 ALA A O 1
ATOM 638 N N . ARG A 1 86 ? -1.242 -8.268 -4.868 1.00 93.00 86 ARG A N 1
ATOM 639 C CA . ARG A 1 86 ? -1.690 -9.469 -4.156 1.00 93.00 86 ARG A CA 1
ATOM 640 C C . ARG A 1 86 ? -1.423 -9.343 -2.662 1.00 93.00 86 ARG A C 1
ATOM 642 O O . ARG A 1 86 ? -2.345 -9.536 -1.879 1.00 93.00 86 ARG A O 1
ATOM 649 N N . THR A 1 87 ? -0.220 -8.927 -2.283 1.00 92.38 87 THR A N 1
ATOM 650 C CA . THR A 1 87 ? 0.150 -8.687 -0.884 1.00 92.38 87 THR A CA 1
ATOM 651 C C . THR A 1 87 ? -0.788 -7.675 -0.217 1.00 92.38 87 THR A C 1
ATOM 653 O O . THR A 1 87 ? -1.266 -7.900 0.893 1.00 92.38 87 THR A O 1
ATOM 656 N N . PHE A 1 88 ? -1.138 -6.585 -0.906 1.00 92.38 88 PHE A N 1
ATOM 657 C CA . PHE A 1 88 ? -2.093 -5.599 -0.394 1.00 92.38 88 PHE A CA 1
ATOM 658 C C . PHE A 1 88 ? -3.497 -6.186 -0.213 1.00 92.38 88 PHE A C 1
ATOM 660 O O . PHE A 1 88 ? -4.150 -5.911 0.796 1.00 92.38 88 PHE A O 1
ATOM 667 N N . ALA A 1 89 ? -3.960 -7.015 -1.151 1.00 92.50 89 ALA A N 1
ATOM 668 C CA . ALA A 1 89 ? -5.244 -7.696 -1.026 1.00 92.50 89 ALA A CA 1
ATOM 669 C C . ALA A 1 89 ? -5.256 -8.709 0.132 1.00 92.50 89 ALA A C 1
ATOM 671 O O . ALA A 1 89 ? -6.219 -8.730 0.899 1.00 92.50 89 ALA A O 1
ATOM 672 N N . GLU A 1 90 ? -4.182 -9.483 0.306 1.00 93.31 90 GLU A N 1
ATOM 673 C CA . GLU A 1 90 ? -4.003 -10.439 1.410 1.00 93.31 90 GLU A CA 1
ATOM 674 C C . GLU A 1 90 ? -3.970 -9.748 2.777 1.00 93.31 90 GLU A C 1
ATOM 676 O O . GLU A 1 90 ? -4.528 -10.251 3.756 1.00 93.31 90 GLU A O 1
ATOM 681 N N . TRP A 1 91 ? -3.368 -8.560 2.849 1.00 92.38 91 TRP A N 1
ATOM 682 C CA . TRP A 1 91 ? -3.387 -7.736 4.055 1.00 92.38 91 TRP A CA 1
ATOM 683 C C . TRP A 1 91 ? -4.726 -7.044 4.303 1.00 92.38 91 TRP A C 1
ATOM 685 O O . TRP A 1 91 ? -4.900 -6.476 5.373 1.00 92.38 91 TRP A O 1
ATOM 695 N N . GLY A 1 92 ? -5.673 -7.077 3.363 1.00 92.44 92 GLY A N 1
ATOM 696 C CA . GLY A 1 92 ? -6.976 -6.432 3.523 1.00 92.44 92 GLY A CA 1
ATOM 697 C C . GLY A 1 92 ? -6.967 -4.923 3.264 1.00 92.44 92 GLY A C 1
ATOM 698 O O . GLY A 1 92 ? -7.840 -4.211 3.751 1.00 92.44 92 GLY A O 1
ATOM 699 N N . VAL A 1 93 ? -6.015 -4.411 2.488 1.00 92.38 93 VAL A N 1
ATOM 700 C CA . VAL A 1 93 ? -6.007 -3.001 2.080 1.00 92.38 93 VAL A CA 1
ATOM 701 C C . VAL A 1 93 ? -7.227 -2.693 1.201 1.00 92.38 93 VAL A C 1
ATOM 703 O O . VAL A 1 93 ? -7.682 -3.524 0.417 1.00 92.38 93 VAL A O 1
ATOM 706 N N . ASP A 1 94 ? -7.776 -1.489 1.335 1.00 88.81 94 ASP A N 1
ATOM 707 C CA . ASP A 1 94 ? -8.946 -0.991 0.601 1.00 88.81 94 ASP A CA 1
ATOM 708 C C . ASP A 1 94 ? -8.639 0.217 -0.285 1.00 88.81 94 ASP A C 1
ATOM 710 O O . ASP A 1 94 ? -9.480 0.621 -1.088 1.00 88.81 94 ASP A O 1
ATOM 714 N N . TYR A 1 95 ? -7.477 0.841 -0.108 1.00 86.44 95 TYR A N 1
ATOM 715 C CA . TYR A 1 95 ? -7.079 2.051 -0.816 1.00 86.44 95 TYR A CA 1
ATOM 716 C C . TYR A 1 95 ? -5.571 2.033 -1.078 1.00 86.44 95 TYR A C 1
ATOM 718 O O . TYR A 1 95 ? -4.787 1.766 -0.173 1.00 86.44 95 TYR A O 1
ATOM 726 N N . LEU A 1 96 ? -5.152 2.352 -2.298 1.00 86.62 96 LEU A N 1
ATOM 727 C CA . LEU A 1 96 ? -3.747 2.511 -2.663 1.00 86.62 96 LEU A CA 1
ATOM 728 C C . LEU A 1 96 ? -3.508 3.933 -3.173 1.00 86.62 96 LEU A C 1
ATOM 730 O O . LEU A 1 96 ? -4.063 4.318 -4.202 1.00 86.62 96 LEU A O 1
ATOM 734 N N . LYS A 1 97 ? -2.651 4.689 -2.481 1.00 86.38 97 LYS A N 1
ATOM 735 C CA . LYS A 1 97 ? -2.031 5.912 -3.010 1.00 86.38 97 LYS A CA 1
ATOM 736 C C . LYS A 1 97 ? -0.795 5.506 -3.806 1.00 86.38 97 LYS A C 1
ATOM 738 O O . LYS A 1 97 ? 0.077 4.848 -3.242 1.00 86.38 97 LYS A O 1
ATOM 743 N N . TYR A 1 98 ? -0.736 5.884 -5.081 1.00 83.00 98 TYR A N 1
ATOM 744 C CA . TYR A 1 98 ? 0.328 5.459 -5.989 1.00 83.00 98 TYR A CA 1
ATOM 745 C C . TYR A 1 98 ? 1.076 6.654 -6.586 1.00 83.00 98 TYR A C 1
ATOM 747 O O . TYR A 1 98 ? 0.536 7.377 -7.427 1.00 83.00 98 TYR A O 1
ATOM 755 N N . ASP A 1 99 ? 2.291 6.873 -6.088 1.00 82.38 99 ASP A N 1
ATOM 756 C CA . ASP A 1 99 ? 3.149 8.025 -6.397 1.00 82.38 99 ASP A CA 1
ATOM 757 C C . ASP A 1 99 ? 3.983 7.824 -7.674 1.00 82.38 99 ASP A C 1
ATOM 759 O O . ASP A 1 99 ? 3.850 6.794 -8.340 1.00 82.38 99 ASP A O 1
ATOM 763 N N . ASN A 1 100 ? 4.803 8.809 -8.048 1.00 82.69 100 ASN A N 1
ATOM 764 C CA . ASN A 1 100 ? 5.491 8.846 -9.344 1.00 82.69 100 ASN A CA 1
ATOM 765 C C . ASN A 1 100 ? 7.013 9.092 -9.277 1.00 82.69 100 ASN A C 1
ATOM 767 O O . ASN A 1 100 ? 7.614 9.480 -10.290 1.00 82.69 100 ASN A O 1
ATOM 771 N N . CYS A 1 101 ? 7.654 8.919 -8.123 1.00 79.81 101 CYS A N 1
ATOM 772 C CA . CYS A 1 101 ? 9.093 9.143 -7.995 1.00 79.81 101 CYS A CA 1
ATOM 773 C C . CYS A 1 101 ? 9.903 7.992 -8.622 1.00 79.81 101 CYS A C 1
ATOM 775 O O . CYS A 1 101 ? 9.377 6.930 -8.917 1.00 79.81 101 CYS A O 1
ATOM 777 N N . TYR A 1 102 ? 11.196 8.208 -8.909 1.00 79.62 102 TYR A N 1
ATOM 778 C CA . TYR A 1 102 ? 12.133 7.166 -9.392 1.00 79.62 102 TYR A CA 1
ATOM 779 C C . TYR A 1 102 ? 11.587 6.242 -10.507 1.00 79.62 102 TYR A C 1
ATOM 781 O O . TYR A 1 102 ? 11.753 5.020 -10.474 1.00 79.62 102 TYR A O 1
ATOM 789 N N . ASN A 1 103 ? 10.913 6.837 -11.492 1.00 78.44 103 ASN A N 1
ATOM 790 C CA . ASN A 1 103 ? 10.101 6.145 -12.497 1.00 78.44 103 ASN A CA 1
ATOM 791 C C . ASN A 1 103 ? 10.859 5.664 -13.756 1.00 78.44 103 ASN A C 1
ATOM 793 O O . ASN A 1 103 ? 10.223 5.281 -14.741 1.00 78.44 103 ASN A O 1
ATOM 797 N N . ASP A 1 104 ? 12.197 5.709 -13.747 1.00 77.19 104 ASP A N 1
ATOM 798 C CA . ASP A 1 104 ? 13.090 5.316 -14.854 1.00 77.19 104 ASP A CA 1
ATOM 799 C C . ASP A 1 104 ? 12.761 5.962 -16.223 1.00 77.19 104 ASP A C 1
ATOM 801 O O . ASP A 1 104 ? 13.110 5.431 -17.277 1.00 77.19 104 ASP A O 1
ATOM 805 N N . GLY A 1 105 ? 12.066 7.107 -16.239 1.00 74.62 105 GLY A N 1
ATOM 806 C CA . GLY A 1 105 ? 11.634 7.772 -17.475 1.00 74.62 105 GLY A CA 1
ATOM 807 C C . GLY A 1 105 ? 10.508 7.041 -18.218 1.00 74.62 105 GLY A C 1
ATOM 808 O O . GLY A 1 105 ? 10.177 7.390 -19.353 1.00 74.62 105 GLY A O 1
ATOM 809 N N . LEU A 1 106 ? 9.893 6.030 -17.599 1.00 77.25 106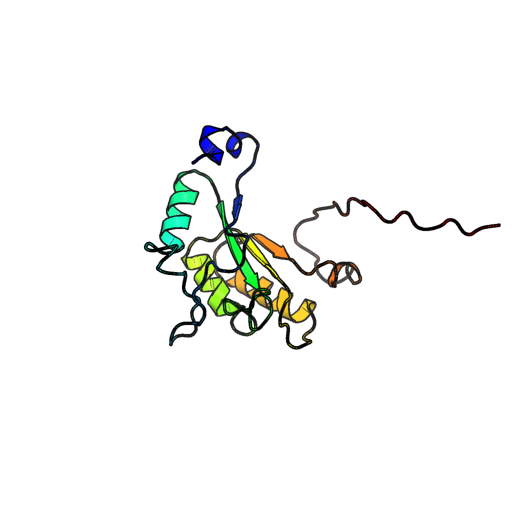 LEU A N 1
ATOM 810 C CA . LEU A 1 106 ? 8.793 5.280 -18.191 1.00 77.25 106 LEU A CA 1
ATOM 811 C C . LEU A 1 106 ? 7.502 6.101 -18.198 1.00 77.25 106 LEU A C 1
ATOM 813 O O . LEU A 1 106 ? 7.139 6.765 -17.219 1.00 77.25 106 LEU A O 1
ATOM 817 N N . LYS A 1 107 ? 6.746 5.964 -19.292 1.00 78.44 107 LYS A N 1
ATOM 818 C CA . LYS A 1 107 ? 5.464 6.649 -19.480 1.00 78.44 107 LYS A CA 1
ATOM 819 C C . LYS A 1 107 ? 4.491 6.324 -18.330 1.00 78.44 107 LYS A C 1
ATOM 821 O O . LYS A 1 107 ? 4.258 5.137 -18.071 1.00 78.44 107 LYS A O 1
ATOM 826 N N . PRO A 1 108 ? 3.893 7.338 -17.675 1.00 75.19 108 PRO A N 1
ATOM 827 C CA . PRO A 1 108 ? 2.914 7.152 -16.602 1.00 75.19 108 PRO A CA 1
ATOM 828 C C . PRO A 1 108 ? 1.786 6.194 -16.979 1.00 75.19 108 PRO A C 1
ATOM 830 O O . PRO A 1 108 ? 1.463 5.291 -16.213 1.00 75.19 108 PRO A O 1
ATOM 833 N N . GLN A 1 109 ? 1.259 6.306 -18.201 1.00 76.62 109 GLN A N 1
ATOM 834 C CA . GLN A 1 109 ? 0.157 5.475 -18.687 1.00 76.62 109 GLN A CA 1
ATOM 835 C C . GLN A 1 109 ? 0.492 3.982 -18.610 1.00 76.62 109 GLN A C 1
ATOM 837 O O . GLN A 1 109 ? -0.348 3.184 -18.209 1.00 76.62 109 GLN A O 1
ATOM 842 N N . THR A 1 110 ? 1.728 3.596 -18.940 1.00 81.62 110 THR A N 1
ATOM 843 C CA . THR A 1 110 ? 2.161 2.194 -18.898 1.00 81.62 110 THR A CA 1
ATOM 844 C C . THR A 1 110 ? 2.233 1.677 -17.463 1.00 81.62 110 THR A C 1
ATOM 846 O O . THR A 1 110 ? 1.734 0.587 -17.176 1.00 81.62 110 THR A O 1
ATOM 849 N N . ARG A 1 111 ? 2.817 2.464 -16.554 1.00 83.50 111 ARG A N 1
ATOM 850 C CA . ARG A 1 111 ? 3.042 2.071 -15.155 1.00 83.50 111 ARG A CA 1
ATOM 851 C C . ARG A 1 111 ? 1.744 2.048 -14.352 1.00 83.50 111 ARG A C 1
ATOM 853 O O . ARG A 1 111 ? 1.412 1.040 -13.731 1.00 83.50 111 ARG A O 1
ATOM 860 N N . TYR A 1 112 ? 0.943 3.106 -14.454 1.00 82.38 112 TYR A N 1
ATOM 861 C CA . TYR A 1 112 ? -0.362 3.176 -13.799 1.00 82.38 112 TYR A CA 1
ATOM 862 C C . TYR A 1 112 ? -1.335 2.121 -14.343 1.00 82.38 112 TYR A C 1
ATOM 864 O O . TYR A 1 112 ? -2.062 1.506 -13.562 1.00 82.38 112 TYR A O 1
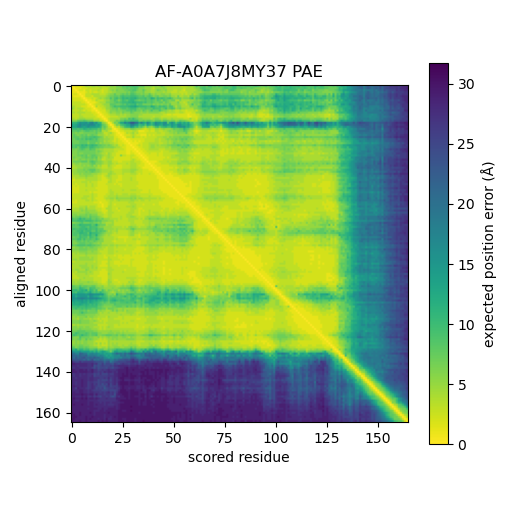ATOM 872 N N . ALA A 1 113 ? -1.311 1.816 -15.648 1.00 84.69 113 ALA A N 1
ATOM 873 C CA . ALA A 1 113 ? -2.120 0.730 -16.207 1.00 84.69 113 ALA A CA 1
ATOM 874 C C . ALA A 1 113 ? -1.658 -0.665 -15.753 1.00 84.69 113 ALA A C 1
ATOM 876 O O . ALA A 1 113 ? -2.484 -1.577 -15.647 1.00 84.69 113 ALA A O 1
ATOM 877 N N . ALA A 1 114 ? -0.360 -0.872 -15.502 1.00 88.00 114 ALA A N 1
ATOM 878 C CA . ALA A 1 114 ? 0.147 -2.120 -14.934 1.00 88.00 114 ALA A CA 1
ATOM 879 C C . ALA A 1 114 ? -0.397 -2.337 -13.515 1.00 88.00 114 ALA A C 1
ATOM 881 O O . ALA A 1 114 ? -1.040 -3.359 -13.273 1.00 88.00 114 ALA A O 1
ATOM 882 N N . MET A 1 115 ? -0.268 -1.341 -12.633 1.00 87.31 115 MET A N 1
ATOM 883 C CA . MET A 1 115 ? -0.809 -1.419 -11.271 1.00 87.31 115 MET A CA 1
ATOM 884 C C . MET A 1 115 ? -2.341 -1.522 -11.256 1.00 87.31 115 MET A C 1
ATOM 886 O O . MET A 1 115 ? -2.909 -2.352 -10.554 1.00 87.31 115 MET A O 1
ATOM 890 N N . SER A 1 116 ? -3.034 -0.763 -12.107 1.00 87.69 116 SER A N 1
ATOM 891 C CA . SER A 1 116 ? -4.493 -0.847 -12.243 1.00 87.69 116 SER A CA 1
ATOM 892 C C . SER A 1 116 ? -4.964 -2.262 -12.620 1.00 87.69 116 SER A C 1
ATOM 894 O O . SER A 1 116 ? -5.941 -2.768 -12.065 1.00 87.69 116 SER A O 1
ATOM 896 N N . ARG A 1 117 ? -4.258 -2.940 -13.539 1.00 88.81 117 ARG A N 1
ATOM 897 C CA . ARG A 1 117 ? -4.528 -4.348 -13.879 1.00 88.81 117 ARG A CA 1
ATOM 898 C C . ARG A 1 117 ? -4.192 -5.288 -12.728 1.00 88.81 117 ARG A C 1
ATOM 900 O O . ARG A 1 117 ? -4.964 -6.206 -12.468 1.00 88.81 117 ARG A O 1
ATOM 907 N N . ALA A 1 118 ? -3.075 -5.065 -12.046 1.00 90.44 118 ALA A N 1
ATOM 908 C CA . ALA A 1 118 ? -2.665 -5.868 -10.903 1.00 90.44 118 ALA A CA 1
ATOM 909 C C . ALA A 1 118 ? -3.717 -5.842 -9.781 1.00 90.44 118 ALA A C 1
ATOM 911 O O . ALA A 1 118 ? -4.156 -6.900 -9.339 1.00 90.44 118 ALA A O 1
ATOM 912 N N . LEU A 1 119 ? -4.213 -4.656 -9.408 1.00 88.38 119 LEU A N 1
ATOM 913 C CA . LEU A 1 119 ? -5.261 -4.496 -8.393 1.00 88.38 119 LEU A CA 1
ATOM 914 C C . LEU A 1 119 ? -6.571 -5.189 -8.785 1.00 88.38 119 LEU A C 1
ATOM 916 O O . LEU A 1 119 ? -7.185 -5.848 -7.950 1.00 88.38 119 LEU A O 1
ATOM 920 N N . ARG A 1 120 ? -6.983 -5.109 -10.060 1.00 89.38 120 ARG A N 1
ATOM 921 C CA . ARG A 1 120 ? -8.172 -5.838 -10.543 1.00 89.38 120 ARG A CA 1
ATOM 922 C C . ARG A 1 120 ? -8.027 -7.354 -10.416 1.00 89.38 120 ARG A C 1
ATOM 924 O O . ARG A 1 120 ? -9.008 -8.031 -10.131 1.00 89.38 120 ARG A O 1
ATOM 931 N N . ASN A 1 121 ? -6.819 -7.874 -10.618 1.00 90.62 121 ASN A N 1
ATOM 932 C CA . ASN A 1 121 ? -6.529 -9.305 -10.536 1.00 90.62 121 ASN A CA 1
ATOM 933 C C . ASN A 1 121 ? -6.233 -9.790 -9.107 1.00 90.62 121 ASN A C 1
ATOM 935 O O . ASN A 1 121 ? -6.159 -10.994 -8.884 1.00 90.62 121 ASN A O 1
ATOM 939 N N . ALA A 1 122 ? -6.074 -8.886 -8.138 1.00 88.38 122 ALA A N 1
ATOM 940 C CA . ALA A 1 122 ? -5.737 -9.237 -6.760 1.00 88.38 122 ALA A CA 1
ATOM 941 C C . ALA A 1 122 ? -6.922 -9.811 -5.957 1.00 88.38 122 ALA A C 1
ATOM 943 O O . ALA A 1 122 ? -6.740 -10.270 -4.834 1.00 88.38 122 ALA A O 1
ATOM 944 N N . GLY A 1 123 ? -8.141 -9.795 -6.511 1.00 86.06 123 GLY A N 1
ATOM 945 C CA . GLY A 1 123 ? -9.317 -10.434 -5.905 1.00 86.06 123 GLY A CA 1
ATOM 946 C C . GLY A 1 123 ? -9.998 -9.637 -4.785 1.00 86.06 123 GLY A C 1
ATOM 947 O O . GLY A 1 123 ? -11.001 -10.094 -4.242 1.00 86.06 123 GLY A O 1
ATOM 948 N N . ARG A 1 124 ? -9.512 -8.429 -4.466 1.00 88.31 124 ARG A N 1
ATOM 949 C CA . ARG A 1 124 ? -10.135 -7.498 -3.512 1.00 88.31 124 ARG A CA 1
ATOM 950 C C . ARG A 1 124 ? -10.359 -6.128 -4.167 1.00 88.31 124 ARG A C 1
ATOM 952 O O . ARG A 1 124 ? -9.445 -5.626 -4.819 1.00 88.31 124 ARG A O 1
ATOM 959 N N . PRO A 1 125 ? -11.528 -5.481 -3.991 1.00 87.88 125 PRO A N 1
ATOM 960 C CA . PRO A 1 125 ? -11.734 -4.114 -4.460 1.00 87.88 125 PRO A CA 1
ATOM 961 C C . PRO A 1 125 ? -10.838 -3.133 -3.691 1.00 87.88 125 PRO A C 1
ATOM 963 O O . PRO A 1 125 ? -11.099 -2.832 -2.528 1.00 87.88 125 PRO A O 1
ATOM 966 N N . ILE A 1 126 ? -9.800 -2.623 -4.353 1.00 86.62 126 ILE A N 1
ATOM 967 C CA . ILE A 1 126 ? -8.881 -1.616 -3.811 1.00 86.62 126 ILE A CA 1
ATOM 968 C C . ILE A 1 126 ? -9.091 -0.318 -4.591 1.00 86.62 126 ILE A C 1
ATOM 970 O O . ILE A 1 126 ? -8.958 -0.293 -5.815 1.00 86.62 126 ILE A O 1
ATOM 974 N N . LEU A 1 127 ? -9.434 0.765 -3.891 1.00 85.62 127 LEU A N 1
ATOM 975 C CA . LEU A 1 127 ? -9.571 2.085 -4.494 1.00 85.62 127 LEU A CA 1
ATOM 976 C C . LEU A 1 127 ? -8.192 2.582 -4.922 1.00 85.62 127 LEU A C 1
ATOM 978 O O . LEU A 1 127 ? -7.288 2.703 -4.099 1.00 85.62 127 LEU A O 1
ATOM 982 N N . PHE A 1 128 ? -8.037 2.878 -6.206 1.00 83.06 128 PHE A N 1
ATOM 983 C CA . PHE A 1 128 ? -6.767 3.310 -6.771 1.00 83.06 128 PHE A CA 1
ATOM 984 C C . PHE A 1 128 ? -6.713 4.834 -6.877 1.00 83.06 128 PHE A C 1
ATOM 986 O O . PHE A 1 128 ? -7.503 5.434 -7.603 1.00 83.06 128 PHE A O 1
ATOM 993 N N . SER A 1 129 ? -5.795 5.453 -6.137 1.00 80.62 129 SER A N 1
ATOM 994 C CA . SER A 1 129 ? -5.585 6.898 -6.106 1.00 80.62 129 SER A CA 1
ATOM 995 C C . SER A 1 129 ? -4.262 7.256 -6.770 1.00 80.62 129 SER A C 1
ATOM 997 O O . SER A 1 129 ? -3.180 6.976 -6.245 1.00 80.62 129 SER A O 1
ATOM 999 N N . LEU A 1 130 ? -4.375 7.861 -7.948 1.00 77.69 130 LEU A N 1
ATOM 1000 C CA . LEU A 1 130 ? -3.261 8.320 -8.768 1.00 77.69 130 LEU A CA 1
ATOM 1001 C C . LEU A 1 130 ? -2.666 9.588 -8.145 1.00 77.69 130 LEU A C 1
ATOM 1003 O O . LEU A 1 130 ? -3.362 10.590 -7.982 1.00 77.69 130 LEU A O 1
ATOM 1007 N N . CYS A 1 131 ? -1.381 9.558 -7.795 1.00 66.31 131 CYS A N 1
ATOM 1008 C CA . CYS A 1 131 ? -0.658 10.712 -7.272 1.00 66.31 131 CYS A CA 1
ATOM 1009 C C . CYS A 1 131 ? 0.515 11.028 -8.201 1.00 66.31 131 CYS A C 1
ATOM 1011 O O . CYS A 1 131 ? 1.636 10.590 -7.992 1.00 66.31 131 CYS A O 1
ATOM 1013 N N . GLU A 1 132 ? 0.234 11.759 -9.274 1.00 61.06 132 GLU A N 1
ATOM 1014 C CA . GLU A 1 132 ? 1.220 12.031 -10.330 1.00 61.06 132 GLU A CA 1
ATOM 1015 C C . GLU A 1 132 ? 1.415 13.518 -10.624 1.00 61.06 132 GLU A C 1
ATOM 1017 O O . GLU A 1 132 ? 1.892 13.891 -11.692 1.00 61.06 132 GLU A O 1
ATOM 1022 N N . TRP A 1 133 ? 1.001 14.372 -9.689 1.00 51.91 133 TRP A N 1
ATOM 1023 C CA . TRP A 1 133 ? 1.224 15.821 -9.730 1.00 51.91 133 TRP A CA 1
ATOM 1024 C C . TRP A 1 133 ? 0.843 16.463 -11.080 1.00 51.91 133 TRP A C 1
ATOM 1026 O O . TRP A 1 133 ? 1.575 17.295 -11.608 1.00 51.91 133 TRP A O 1
ATOM 1036 N N . TYR A 1 134 ? -0.320 16.084 -11.627 1.00 46.06 134 TYR A N 1
ATOM 1037 C CA . TYR A 1 134 ? -0.902 16.606 -12.876 1.00 46.06 134 TYR A CA 1
ATOM 1038 C C . TYR A 1 134 ? -0.223 16.179 -14.190 1.00 46.06 134 TYR A C 1
ATOM 1040 O O . TYR A 1 134 ? -0.578 16.707 -15.244 1.00 46.06 134 TYR A O 1
ATOM 1048 N N . VAL A 1 135 ? 0.681 15.193 -14.181 1.00 52.62 135 VAL A N 1
ATOM 1049 C CA . VAL A 1 135 ? 1.367 14.744 -15.407 1.00 52.62 135 VAL A CA 1
ATOM 1050 C C . VAL A 1 135 ? 0.398 14.137 -16.440 1.00 52.62 135 VAL A C 1
ATOM 1052 O O . VAL A 1 135 ? 0.490 14.479 -17.620 1.00 52.62 135 VAL A O 1
ATOM 1055 N N . ILE A 1 136 ? -0.577 13.311 -16.039 1.00 51.00 136 ILE A N 1
ATOM 1056 C CA . ILE A 1 136 ? -1.637 12.820 -16.946 1.00 51.00 136 ILE A CA 1
ATOM 105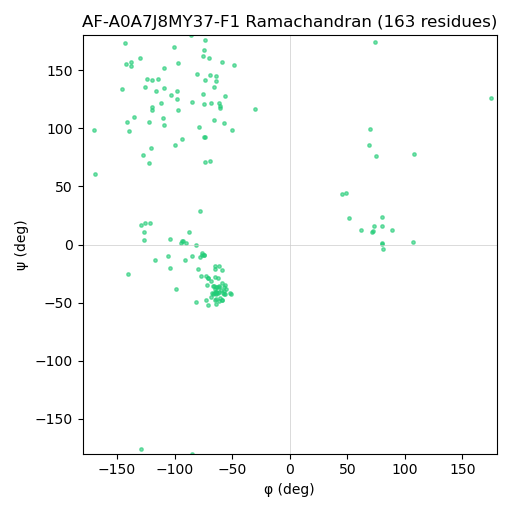7 C C . ILE A 1 136 ? -2.762 13.838 -17.174 1.00 51.00 136 ILE A C 1
ATOM 1059 O O . ILE A 1 136 ? -3.401 13.772 -18.220 1.00 51.00 136 ILE A O 1
ATOM 1063 N N . CYS A 1 137 ? -2.973 14.831 -16.300 1.00 42.97 137 CYS A N 1
ATOM 1064 C CA . CYS A 1 137 ? -4.045 15.826 -16.488 1.00 42.97 137 CYS A CA 1
ATOM 1065 C C . CYS A 1 137 ? -3.818 16.706 -17.743 1.00 42.97 137 CYS A C 1
ATOM 1067 O O . CYS A 1 137 ? -4.758 17.268 -18.294 1.00 42.97 137 CYS A O 1
ATOM 1069 N N . ALA A 1 138 ? -2.586 16.748 -18.267 1.00 35.03 138 ALA A N 1
ATOM 1070 C CA . ALA A 1 138 ? -2.271 17.341 -19.569 1.00 35.03 138 ALA A CA 1
ATOM 1071 C C . ALA A 1 138 ? -2.629 16.451 -20.790 1.00 35.03 138 ALA A C 1
ATOM 1073 O O . ALA A 1 138 ? -2.590 16.930 -21.920 1.00 35.03 138 ALA A O 1
ATOM 1074 N N . TYR A 1 139 ? -2.976 15.172 -20.592 1.00 36.75 139 TYR A N 1
ATOM 1075 C CA . TYR A 1 139 ? -3.190 14.155 -21.641 1.00 36.75 139 TYR A CA 1
ATOM 1076 C C . TYR A 1 139 ? -4.554 13.433 -21.551 1.00 36.75 139 TYR A C 1
ATOM 1078 O O . TYR A 1 139 ? -4.775 12.416 -22.218 1.00 36.75 139 TYR A O 1
ATOM 1086 N N . GLU A 1 140 ? -5.479 13.917 -20.723 1.00 38.28 140 GLU A N 1
ATOM 1087 C CA . GLU A 1 140 ? -6.681 13.177 -20.333 1.00 38.28 140 GLU A CA 1
ATOM 1088 C C . GLU A 1 140 ? -7.901 13.487 -21.223 1.00 38.28 140 GLU A C 1
ATOM 1090 O O . GLU A 1 140 ? -8.684 14.378 -20.919 1.00 38.28 140 GLU A O 1
ATOM 1095 N N . VAL A 1 141 ? -8.103 12.720 -22.308 1.00 33.09 141 VAL A N 1
ATOM 1096 C CA . VAL A 1 141 ? -9.467 12.476 -22.852 1.00 33.09 141 VAL A CA 1
ATOM 1097 C C . VAL A 1 141 ? -9.699 11.027 -23.335 1.00 33.09 141 VAL A C 1
ATOM 1099 O O . VAL A 1 141 ? -10.839 10.578 -23.312 1.00 33.09 141 VAL A O 1
ATOM 1102 N N . TYR A 1 142 ? -8.692 10.237 -23.742 1.00 30.33 142 TYR A N 1
ATOM 1103 C CA . TYR A 1 142 ? -8.988 9.102 -24.647 1.00 30.33 142 TYR A CA 1
ATOM 1104 C C . TYR A 1 142 ? -8.987 7.648 -24.128 1.00 30.33 142 TYR A C 1
ATOM 1106 O O . TYR A 1 142 ? -9.411 6.789 -24.896 1.00 30.33 142 TYR A O 1
ATOM 1114 N N . VAL A 1 143 ? -8.547 7.293 -22.908 1.00 36.91 143 VAL A N 1
ATOM 1115 C CA . VAL A 1 143 ? -8.248 5.854 -22.623 1.00 36.91 143 VAL A CA 1
ATOM 1116 C C . VAL A 1 143 ? -8.924 5.232 -21.390 1.00 36.91 143 VAL A C 1
ATOM 1118 O O . VAL A 1 143 ? -8.732 4.048 -21.139 1.00 36.91 143 VAL A O 1
ATOM 1121 N N . ILE A 1 144 ? -9.794 5.924 -20.650 1.00 35.00 144 ILE A N 1
ATOM 1122 C CA . ILE A 1 144 ? -10.559 5.263 -19.570 1.00 35.00 144 ILE A CA 1
ATOM 1123 C C . ILE A 1 144 ? -12.054 5.530 -19.730 1.00 35.00 144 ILE A C 1
ATOM 1125 O O . ILE A 1 144 ? -12.662 6.332 -19.026 1.00 35.00 144 ILE A O 1
ATOM 1129 N N . SER A 1 145 ? -12.676 4.819 -20.670 1.00 37.81 145 SER A N 1
ATOM 1130 C CA . SER A 1 145 ? -14.097 4.509 -20.555 1.00 37.81 145 SER A CA 1
ATOM 1131 C C . SER A 1 145 ? -14.251 3.403 -19.503 1.00 37.81 145 SER A C 1
ATOM 1133 O O . SER A 1 145 ? -13.559 2.391 -19.544 1.00 37.81 145 SER A O 1
ATOM 1135 N N . PHE A 1 146 ? -15.157 3.624 -18.547 1.00 33.50 146 PHE A N 1
ATOM 1136 C CA . PHE A 1 146 ? -15.447 2.768 -17.387 1.00 33.50 146 PHE A CA 1
ATOM 1137 C C . PHE A 1 146 ? -14.422 2.794 -16.236 1.00 33.50 146 PHE A C 1
ATOM 1139 O O . PHE A 1 146 ? -13.702 1.833 -15.993 1.00 33.50 146 PHE A O 1
ATOM 1146 N N . LEU A 1 147 ? -14.442 3.865 -15.435 1.00 33.75 147 LEU A N 1
ATOM 1147 C CA . LEU A 1 147 ? -14.893 3.825 -14.030 1.00 33.75 147 LEU A CA 1
ATOM 1148 C C . LEU A 1 147 ? -14.659 5.188 -13.356 1.00 33.75 147 LEU A C 1
ATOM 1150 O O . LEU A 1 147 ? -13.551 5.703 -13.325 1.00 33.75 147 LEU A O 1
ATOM 1154 N N . GLN A 1 148 ? -15.741 5.715 -12.778 1.00 31.22 148 GLN A N 1
ATOM 1155 C CA . GLN A 1 148 ? -15.792 6.845 -11.845 1.00 31.22 148 GLN A CA 1
ATOM 1156 C C . GLN A 1 148 ? -15.449 8.236 -12.411 1.00 31.22 148 GLN A C 1
ATOM 1158 O O . GLN A 1 148 ? -14.369 8.785 -12.226 1.00 31.22 148 GLN A O 1
ATOM 1163 N N . LYS A 1 149 ? -16.480 8.883 -12.978 1.00 29.11 149 LYS A N 1
ATOM 1164 C CA . LYS A 1 149 ? -16.638 10.341 -12.894 1.00 29.11 149 LYS A CA 1
ATOM 1165 C C . LYS A 1 149 ? -16.506 10.766 -11.424 1.00 29.11 149 LYS A C 1
ATOM 1167 O O . LYS A 1 149 ? -17.481 10.720 -10.681 1.00 29.11 149 LYS A O 1
ATOM 1172 N N . PHE A 1 150 ? -15.330 11.227 -11.026 1.00 27.38 150 PHE A N 1
ATOM 1173 C CA . PHE A 1 150 ? -15.237 12.376 -10.140 1.00 27.38 150 PHE A CA 1
ATOM 1174 C C . PHE A 1 150 ? -14.930 13.578 -11.030 1.00 27.38 150 PHE A C 1
ATOM 1176 O O . PHE A 1 150 ? -13.784 13.957 -11.237 1.00 27.38 150 PHE A O 1
ATOM 1183 N N . GLN A 1 151 ? -15.991 14.176 -11.583 1.00 34.91 151 GLN A N 1
ATOM 1184 C CA . GLN A 1 151 ? -15.945 15.603 -11.881 1.00 34.91 151 GLN A CA 1
ATOM 1185 C C . GLN A 1 151 ? -15.628 16.293 -10.558 1.00 34.91 151 GLN A C 1
ATOM 1187 O O . GLN A 1 151 ? -16.481 16.311 -9.679 1.00 34.91 151 GLN A O 1
ATOM 1192 N N . ASN A 1 152 ? -14.390 16.750 -10.398 1.00 27.52 152 ASN A N 1
ATOM 1193 C CA . ASN A 1 152 ? -14.011 17.912 -9.598 1.00 27.52 152 ASN A CA 1
ATOM 1194 C C . ASN A 1 152 ? -12.543 18.258 -9.894 1.00 27.52 152 ASN A C 1
ATOM 1196 O O . ASN A 1 152 ? -11.704 18.318 -9.000 1.00 27.52 152 ASN A O 1
ATOM 1200 N N . CYS A 1 153 ? -12.251 18.583 -11.157 1.00 26.22 153 CYS A N 1
ATOM 1201 C CA . CYS A 1 153 ? -11.270 19.630 -11.441 1.00 26.22 153 CYS A CA 1
ATOM 1202 C C . CYS A 1 153 ? -11.892 20.969 -11.013 1.00 26.22 153 CYS A C 1
ATOM 1204 O O . CYS A 1 153 ? -12.314 21.764 -11.848 1.00 26.22 153 CYS A O 1
ATOM 1206 N N . ASN A 1 154 ? -12.014 21.202 -9.703 1.00 25.12 154 ASN A N 1
ATOM 1207 C CA . ASN A 1 154 ? -12.285 22.543 -9.207 1.00 25.12 154 ASN A CA 1
ATOM 1208 C C . ASN A 1 154 ? -10.969 23.313 -9.237 1.00 25.12 154 ASN A C 1
ATOM 1210 O O . ASN A 1 154 ? -10.098 23.142 -8.389 1.00 25.12 154 ASN A O 1
ATOM 1214 N N . PHE A 1 155 ? -10.861 24.131 -10.282 1.00 35.53 155 PHE A N 1
ATOM 1215 C CA . PHE A 1 155 ? -10.012 25.307 -10.385 1.00 35.53 155 PHE A CA 1
ATOM 1216 C C . PHE A 1 155 ? -9.803 25.980 -9.024 1.00 35.53 155 PHE A C 1
ATOM 1218 O O . PHE A 1 155 ? -10.742 26.553 -8.475 1.00 35.53 155 PHE A O 1
ATOM 1225 N N . VAL A 1 156 ? -8.559 26.020 -8.545 1.00 27.42 156 VAL A N 1
ATOM 1226 C CA . VAL A 1 156 ? -8.083 27.111 -7.691 1.00 27.42 156 VAL A CA 1
ATOM 1227 C C . VAL A 1 156 ? -6.638 27.430 -8.071 1.00 27.42 156 VAL A C 1
ATOM 1229 O O . VAL A 1 156 ? -5.717 26.709 -7.708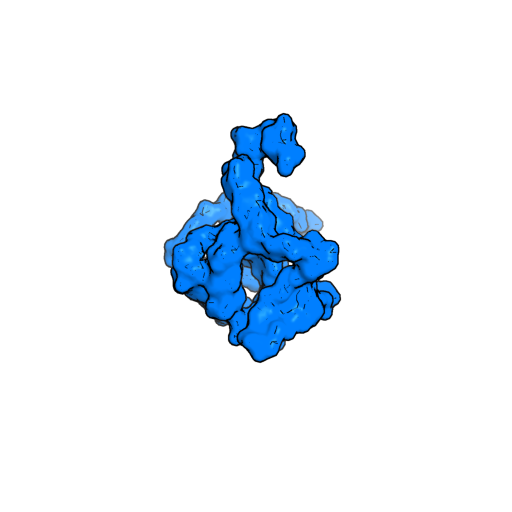 1.00 27.42 156 VAL A O 1
ATOM 1232 N N . GLY A 1 157 ? -6.464 28.559 -8.763 1.00 33.19 157 GLY A N 1
ATOM 1233 C CA . GLY A 1 157 ? -5.277 29.399 -8.609 1.00 33.19 157 GLY A CA 1
ATOM 1234 C C . GLY A 1 157 ? -4.254 29.406 -9.745 1.00 33.19 157 GLY A C 1
ATOM 1235 O O . GLY A 1 157 ? -3.152 28.913 -9.563 1.00 33.19 157 GLY A O 1
ATOM 1236 N N . ASP A 1 158 ? -4.533 30.128 -10.833 1.00 27.98 158 ASP A N 1
ATOM 1237 C CA . ASP A 1 158 ? -3.487 30.966 -11.438 1.00 27.98 158 ASP A CA 1
ATOM 1238 C C . ASP A 1 158 ? -4.094 32.305 -11.881 1.00 27.98 158 ASP A C 1
ATOM 1240 O O . ASP A 1 158 ? -4.736 32.435 -12.924 1.00 27.98 158 ASP A O 1
ATOM 1244 N N . LYS A 1 159 ? -3.938 33.321 -11.025 1.00 39.25 159 LYS A N 1
ATOM 1245 C CA . LYS A 1 159 ? -4.072 34.718 -11.432 1.00 39.25 159 LYS A CA 1
ATOM 1246 C C . LYS A 1 159 ? -2.818 35.070 -12.228 1.00 39.25 159 LYS A C 1
ATOM 1248 O O . LYS A 1 159 ? -1.869 35.579 -11.637 1.00 39.25 159 LYS A O 1
ATOM 1253 N N . ARG A 1 160 ? -2.840 34.922 -13.554 1.00 28.34 160 ARG A N 1
ATOM 1254 C CA . ARG A 1 160 ? -1.882 35.626 -14.415 1.00 28.34 160 ARG A CA 1
ATOM 1255 C C . ARG A 1 160 ? -2.531 36.258 -15.647 1.00 28.34 160 ARG A C 1
ATOM 1257 O O . ARG A 1 160 ? -2.919 35.593 -16.592 1.00 28.34 160 ARG A O 1
ATOM 1264 N N . ILE A 1 161 ? -2.558 37.592 -15.565 1.00 30.98 161 ILE A N 1
ATOM 1265 C CA . ILE A 1 161 ? -2.232 38.555 -16.624 1.00 30.98 161 ILE A CA 1
ATOM 1266 C C . ILE A 1 161 ? -3.234 38.638 -17.786 1.00 30.98 161 ILE A C 1
ATOM 1268 O O . ILE A 1 161 ? -3.186 37.898 -18.760 1.00 30.98 161 ILE A O 1
ATOM 1272 N N . ARG A 1 162 ? -4.092 39.665 -17.701 1.00 29.45 162 ARG A N 1
ATOM 1273 C CA . ARG A 1 162 ? -4.733 40.284 -18.865 1.00 29.45 162 ARG A CA 1
ATOM 1274 C C . ARG A 1 162 ? -3.638 40.853 -19.774 1.00 29.45 162 ARG A C 1
ATOM 1276 O O . ARG A 1 162 ? -2.934 41.771 -19.363 1.00 29.45 162 ARG A O 1
ATOM 1283 N N . GLN A 1 163 ? -3.546 40.367 -21.002 1.00 33.22 163 GLN A N 1
ATOM 1284 C CA . GLN A 1 163 ? -3.136 41.188 -22.137 1.00 33.22 163 GLN A CA 1
ATOM 1285 C C . GLN A 1 163 ? -4.298 41.181 -23.124 1.00 33.22 163 GLN A C 1
ATOM 1287 O O . GLN A 1 163 ? -4.704 40.118 -23.578 1.00 33.22 163 GLN A O 1
ATOM 1292 N N . ASN A 1 164 ? -4.883 42.359 -23.329 1.00 26.64 164 ASN A N 1
ATOM 1293 C CA . ASN A 1 164 ? -5.577 42.786 -24.542 1.00 26.64 164 ASN A CA 1
ATOM 1294 C C . ASN A 1 164 ? -5.854 44.284 -24.383 1.00 26.64 164 ASN A C 1
ATOM 1296 O O . ASN A 1 164 ? -6.780 44.689 -23.675 1.00 26.64 164 ASN A O 1
ATOM 1300 N N . GLY A 1 165 ? -4.979 45.068 -25.001 1.00 31.84 165 GLY A N 1
ATOM 1301 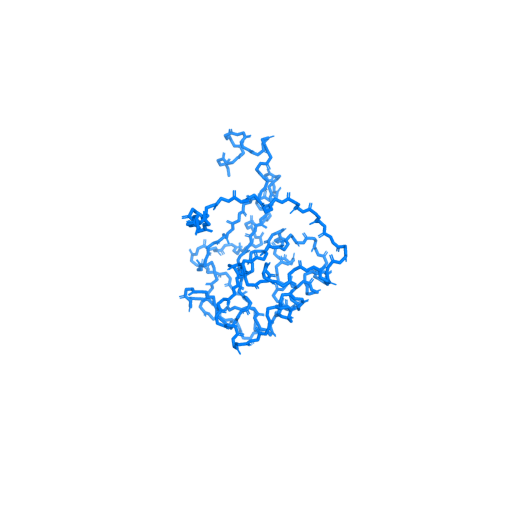C CA . GLY A 1 165 ? -5.145 46.459 -25.394 1.00 31.84 165 GLY A CA 1
ATOM 1302 C C . GLY A 1 165 ? -4.485 46.587 -26.754 1.00 31.84 165 GLY A C 1
ATOM 1303 O O . GLY A 1 165 ? -3.362 46.046 -26.873 1.00 31.84 165 GLY A O 1
#

Nearest PDB structures (foldseek):
  6f4c-assembly1_B  TM=9.909E-01  e=1.226E-19  Nicotiana benthamiana
  1uas-assembly1_A  TM=9.765E-01  e=5.879E-19  Oryza sativa
  3lx9-assembly1_B  TM=9.684E-01  e=8.851E-16  Homo sapiens
  1ktb-assembly1_A  TM=9.511E-01  e=2.644E-14  Gallus gallus
  3igu-assembly1_B  TM=9.236E-01  e=5.082E-14  Homo sapiens

Organism: NCBI:txid34289

pLDDT: mean 75.16, std 21.4, range [25.12, 93.75]

InterPro domains:
  IPR002241 Glycoside hydrolase, family 27 [PF16499] (1-154)
  IPR002241 Glycoside hydrolase, family 27 [PR00740] (7-22)
  IPR002241 Glycoside hydrolase, family 27 [PR00740] (49-70)
  IPR002241 Glycoside hydrolase, family 27 [PR00740] (84-101)
  IPR002241 Glycoside hydrolase, family 27 [PR00740] (111-129)
  IPR002241 Glycoside hydrolase, family 27 [PTHR11452] (1-139)
  IPR002241 Glycoside hydrolase, family 27 [cd14792] (1-133)
  IPR013785 Aldolase-type TIM barrel [G3DSA:3.20.20.70] (1-154)
  IPR017853 Glycoside hydrolase superfamily [SSF51445] (1-136)

Radius of gyration: 17.97 Å; Cα contacts (8 Å, |Δi|>4): 254; chains: 1; bounding box: 35×60×44 Å

Mean predicted aligned error: 10.91 Å

Secondary structure (DSSP, 8-state):
-HHHHTSTTTTT--EEE--SS-SB-SS--TTS---B-TTT-TTHHHHHHHHHHHTT-EEEEEEESSSB-TTSSSB--TT-HHHHHHHHHHTT--EEEEE-SS-TT--HHHHHHHHHHHHHHTSS--EEEE-STTTTTTSTTSS--SS------------------

Sequence (165 aa):
DAIVSTGLARLGYKYVNLADDCWAEGERDNAGNLRAKASTFPSGIKALADYVHSKGLKLGIYADAGKRTCSNKMPGSLGHEYHDARTFAEWGVDYLKYDNCYNDGLKPQTRYAAMSRALRNAGRPILFSLCEWYVICAYEVYVISFLQKFQNCNFVGDKRIRQNG

Solvent-accessible surface area (backbone atoms only — not comparable to full-atom values): 9738 Å² total; per-residue (Å²): 107,68,53,58,77,73,43,43,40,79,77,64,57,40,73,50,58,51,73,55,87,72,60,39,33,66,55,58,49,98,85,68,42,87,38,57,26,55,91,82,34,74,72,37,61,39,54,50,24,54,54,37,44,76,71,73,33,37,30,25,38,58,50,14,50,2,59,26,30,83,84,64,48,21,60,24,36,52,96,38,31,58,59,50,28,33,52,39,33,75,28,51,43,34,28,38,43,36,33,58,33,63,37,86,86,58,62,61,69,63,50,54,51,47,39,55,50,17,36,69,70,31,80,42,84,53,48,80,41,84,44,58,90,62,66,58,73,80,67,74,82,87,86,77,86,88,78,79,90,71,86,71,89,71,85,81,87,80,94,73,79,93,82,89,131

Foldseek 3Di:
DCCLVVCVVVVPQAEDEPADPDQWAQAADPVRDTHGDCVVCVVGLLVVQVVSVVSNHAYHYEAELAQADPVSRHGHCNVPLLVHLLVCVVSRHAEYEYHYPHNVPDDPCVSLVSNVVSNVVSPDHHHYHYHYPCPCVVVDDPDDDDDDPPPDPPDDDDPDDDDDD